Protein AF-A0A0P7T5Y3-F1 (afdb_monomer)

Foldseek 3Di:
DVVQWDWDADDVSLKTQIAGVPPRDRQWIQDNLASPDIDGDPVSDDPPPDDDDDDDDADPVPNVVRSVPDDPPNVPHDDDDD

Structure (mmCIF, N/CA/C/O backbone):
data_AF-A0A0P7T5Y3-F1
#
_entry.id   AF-A0A0P7T5Y3-F1
#
loop_
_atom_site.group_PDB
_atom_site.id
_atom_site.type_symbol
_atom_site.label_atom_id
_atom_site.label_alt_id
_atom_site.label_comp_id
_atom_site.label_asym_id
_atom_site.label_entity_id
_atom_site.label_seq_id
_atom_site.pdbx_PDB_ins_code
_atom_site.Cartn_x
_atom_site.Cartn_y
_atom_site.Cartn_z
_atom_site.occupancy
_atom_site.B_iso_or_equiv
_atom_site.auth_seq_id
_atom_site.auth_comp_id
_atom_site.auth_asym_id
_atom_site.auth_atom_id
_atom_site.pdbx_PDB_model_num
ATOM 1 N N . GLY A 1 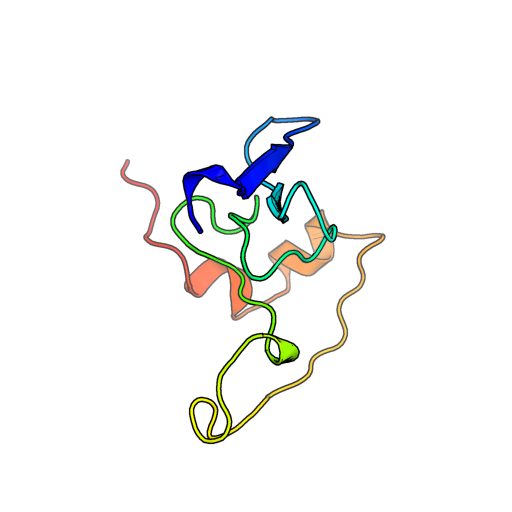1 ? -13.590 7.492 11.901 1.00 88.19 1 GLY A N 1
ATOM 2 C CA . GLY A 1 1 ? -12.829 6.476 11.145 1.00 88.19 1 GLY A CA 1
ATOM 3 C C . GLY A 1 1 ? -11.536 7.046 10.596 1.00 88.19 1 GLY A C 1
ATOM 4 O O . GLY A 1 1 ? -10.464 6.554 10.927 1.00 88.19 1 GLY A O 1
ATOM 5 N N . LEU A 1 2 ? -11.640 8.084 9.762 1.00 92.81 2 LEU A N 1
ATOM 6 C CA . LEU A 1 2 ? -10.507 8.744 9.106 1.00 92.81 2 LEU A CA 1
ATOM 7 C C . LEU A 1 2 ? -9.465 9.283 10.098 1.00 92.81 2 LEU A C 1
ATOM 9 O O . LEU A 1 2 ? -8.270 9.112 9.884 1.00 92.81 2 LEU A O 1
ATOM 13 N N . GLU A 1 3 ? -9.908 9.863 11.213 1.00 96.94 3 GLU A N 1
ATOM 14 C CA . GLU A 1 3 ? -9.045 10.385 12.279 1.00 96.94 3 GLU A CA 1
ATOM 15 C C . GLU A 1 3 ? -8.172 9.308 12.945 1.00 96.94 3 GLU A C 1
ATOM 17 O O . GLU A 1 3 ? -7.139 9.617 13.540 1.00 96.94 3 GLU A O 1
ATOM 22 N N . ASN A 1 4 ? -8.553 8.036 12.795 1.00 97.31 4 ASN A N 1
ATOM 23 C CA . ASN A 1 4 ? -7.818 6.900 13.329 1.00 97.31 4 ASN A CA 1
ATOM 24 C C . ASN A 1 4 ? -6.834 6.282 12.322 1.00 97.31 4 ASN A C 1
ATOM 26 O O . ASN A 1 4 ? -6.099 5.348 12.651 1.00 97.31 4 ASN A O 1
ATOM 30 N N . LEU A 1 5 ? -6.786 6.793 11.092 1.00 97.81 5 LEU A N 1
ATOM 31 C CA . LEU A 1 5 ? -5.770 6.397 10.129 1.00 97.81 5 LEU A CA 1
ATOM 32 C C . LEU A 1 5 ? -4.455 7.121 10.426 1.00 97.81 5 LEU A C 1
ATOM 34 O O . LEU A 1 5 ? -4.414 8.254 10.914 1.00 97.81 5 LEU A O 1
ATOM 38 N N . THR A 1 6 ? -3.352 6.444 10.153 1.00 98.12 6 THR A N 1
ATOM 39 C CA . THR A 1 6 ? -2.014 7.025 10.128 1.00 98.12 6 THR A CA 1
ATOM 40 C C . THR A 1 6 ? -1.315 6.596 8.848 1.00 98.12 6 THR A C 1
ATOM 42 O O . THR A 1 6 ? -1.686 5.592 8.242 1.00 98.12 6 THR A O 1
ATOM 45 N N . THR A 1 7 ? -0.343 7.384 8.397 1.00 97.94 7 THR A N 1
ATOM 46 C CA . THR A 1 7 ? 0.414 7.094 7.178 1.00 97.94 7 THR A CA 1
ATOM 47 C C . THR A 1 7 ? 1.894 7.038 7.494 1.00 97.94 7 THR A C 1
ATOM 49 O O . THR A 1 7 ? 2.465 7.994 8.014 1.00 97.94 7 THR A O 1
ATOM 52 N N . TYR A 1 8 ? 2.509 5.919 7.135 1.00 97.06 8 TYR A N 1
ATOM 53 C CA . TYR A 1 8 ? 3.947 5.718 7.186 1.00 97.06 8 TYR A CA 1
ATOM 54 C C . TYR A 1 8 ? 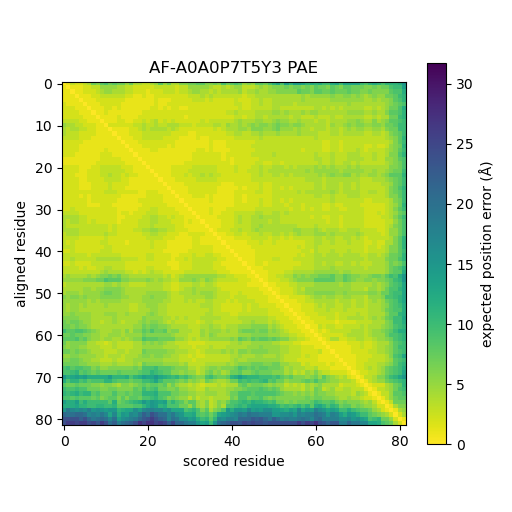4.535 5.767 5.771 1.00 97.06 8 TYR A C 1
ATOM 56 O O . TYR A 1 8 ? 3.938 5.272 4.812 1.00 97.06 8 TYR A O 1
ATOM 64 N N . THR A 1 9 ? 5.708 6.382 5.631 1.00 97.94 9 THR A N 1
ATOM 65 C CA . THR A 1 9 ? 6.455 6.463 4.369 1.00 97.94 9 THR A CA 1
ATOM 66 C C . THR A 1 9 ? 7.930 6.202 4.649 1.00 97.94 9 THR A C 1
ATOM 68 O O . THR A 1 9 ? 8.420 6.529 5.730 1.00 97.94 9 THR A O 1
ATOM 71 N N . PHE A 1 10 ? 8.638 5.617 3.686 1.00 95.75 10 PHE A N 1
ATOM 72 C CA . PHE A 1 10 ? 10.072 5.349 3.787 1.00 95.75 10 PHE A CA 1
ATOM 73 C C . PHE A 1 10 ? 10.740 5.418 2.408 1.00 95.75 10 PHE A C 1
ATOM 75 O O . PHE A 1 10 ? 10.059 5.511 1.381 1.00 95.75 10 PHE A O 1
ATOM 82 N N . ASN A 1 11 ? 12.073 5.342 2.386 1.00 94.06 11 ASN A N 1
ATOM 83 C CA . ASN A 1 11 ? 12.896 5.383 1.176 1.00 94.06 11 ASN A CA 1
ATOM 84 C C . ASN A 1 11 ? 12.630 6.647 0.334 1.00 94.06 11 ASN A C 1
ATOM 86 O O . ASN A 1 11 ? 12.956 7.746 0.763 1.00 94.06 11 ASN A O 1
ATOM 90 N N . THR A 1 12 ? 12.001 6.523 -0.837 1.00 94.56 12 THR A N 1
ATOM 91 C CA . THR A 1 12 ? 11.687 7.667 -1.709 1.00 94.56 12 THR A CA 1
ATOM 92 C C . THR A 1 12 ? 10.465 8.462 -1.249 1.00 94.56 12 THR A C 1
ATOM 94 O O . THR A 1 12 ? 10.090 9.435 -1.898 1.00 94.56 12 THR A O 1
ATOM 97 N N . HIS A 1 13 ? 9.789 8.014 -0.186 1.00 94.94 13 HIS A N 1
ATOM 98 C CA . HIS A 1 13 ? 8.538 8.578 0.326 1.00 94.94 13 HIS A CA 1
ATOM 99 C C . HIS A 1 13 ? 7.377 8.601 -0.692 1.00 94.94 13 HIS A C 1
ATOM 101 O O . HIS A 1 13 ? 6.354 9.243 -0.464 1.00 94.94 13 HIS A O 1
ATOM 107 N N . THR A 1 14 ? 7.506 7.875 -1.810 1.00 94.94 14 THR A N 1
ATOM 108 C CA . THR A 1 14 ? 6.476 7.794 -2.857 1.00 94.94 14 THR A CA 1
ATOM 109 C C . THR A 1 14 ? 5.317 6.893 -2.443 1.00 94.94 14 THR A C 1
ATOM 111 O O . THR A 1 14 ? 4.157 7.247 -2.638 1.00 94.94 14 THR A O 1
ATOM 114 N N . ALA A 1 15 ? 5.622 5.727 -1.865 1.00 96.06 15 ALA A N 1
ATOM 115 C CA . ALA A 1 15 ? 4.600 4.854 -1.306 1.00 96.06 15 ALA A CA 1
ATOM 116 C C . ALA A 1 15 ? 4.071 5.438 0.007 1.00 96.06 15 ALA A C 1
ATOM 118 O O . ALA A 1 15 ? 4.850 5.846 0.872 1.00 96.06 15 ALA A O 1
ATOM 119 N N . LYS A 1 16 ? 2.747 5.434 0.167 1.00 97.69 16 LYS A N 1
ATOM 120 C CA . LYS A 1 16 ? 2.056 5.873 1.383 1.00 97.69 16 LYS A CA 1
ATOM 121 C C . LYS A 1 16 ? 1.337 4.686 1.998 1.00 97.69 16 LYS A C 1
ATOM 123 O O . LYS A 1 16 ? 0.297 4.268 1.495 1.00 97.69 16 LYS A O 1
ATOM 128 N N . HIS A 1 17 ? 1.906 4.142 3.069 1.00 97.44 17 HIS A N 1
ATOM 129 C CA . HIS A 1 17 ? 1.347 3.015 3.808 1.00 97.44 17 HIS A CA 1
ATOM 130 C C . HIS A 1 17 ? 0.337 3.543 4.826 1.00 97.44 17 HIS A C 1
ATOM 132 O O . HIS A 1 17 ? 0.723 3.986 5.908 1.00 97.44 17 HIS A O 1
ATOM 138 N N . THR A 1 18 ? -0.943 3.552 4.456 1.00 97.62 18 THR A N 1
ATOM 139 C CA . THR A 1 18 ? -2.030 4.089 5.284 1.00 97.62 18 THR A CA 1
ATOM 140 C C . THR A 1 18 ? -2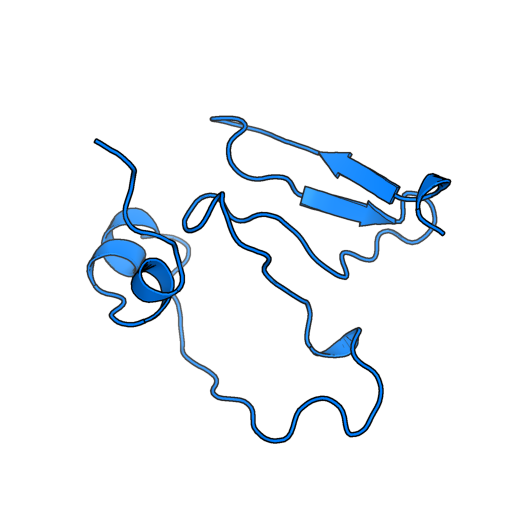.747 2.968 6.030 1.00 97.62 18 THR A C 1
ATOM 142 O O . THR A 1 18 ? -3.318 2.079 5.417 1.00 97.62 18 THR A O 1
ATOM 145 N N . PHE A 1 19 ? -2.753 2.998 7.359 1.00 98.00 19 PHE A N 1
ATOM 146 C CA . PHE A 1 19 ? -3.342 1.933 8.176 1.00 98.00 19 PHE A CA 1
ATOM 147 C C . PHE A 1 19 ? -4.006 2.485 9.440 1.00 98.00 19 PHE A C 1
ATOM 149 O O . PHE A 1 19 ? -3.780 3.630 9.838 1.00 98.00 19 PHE A O 1
ATOM 156 N N . CYS A 1 20 ? -4.853 1.678 10.077 1.00 97.81 20 CYS A N 1
ATOM 157 C CA . CYS A 1 20 ? -5.487 2.023 11.346 1.00 97.81 20 CYS A CA 1
ATOM 158 C C . CYS A 1 20 ? -4.454 2.014 12.478 1.00 97.81 20 CYS A C 1
ATOM 160 O O . CYS A 1 20 ? -3.871 0.973 12.775 1.00 97.81 20 CYS A O 1
ATOM 162 N N . ARG A 1 21 ? -4.266 3.142 13.170 1.00 97.81 21 ARG A N 1
ATOM 163 C CA . ARG A 1 21 ? -3.293 3.231 14.274 1.00 97.81 21 ARG A CA 1
ATOM 164 C C . ARG A 1 21 ? -3.673 2.390 15.497 1.00 97.81 21 ARG A C 1
ATOM 166 O O . ARG A 1 21 ? -2.810 2.109 16.317 1.00 97.81 21 ARG A O 1
ATOM 173 N N . THR A 1 22 ? -4.947 2.016 15.636 1.00 97.81 22 THR A N 1
ATOM 174 C CA . THR A 1 22 ? -5.435 1.227 16.779 1.00 97.81 22 THR A CA 1
ATOM 175 C C . THR A 1 22 ? -5.283 -0.273 16.563 1.00 97.81 22 THR A C 1
ATOM 177 O O . THR A 1 22 ? -4.820 -0.959 17.463 1.00 97.81 22 THR A O 1
ATOM 180 N N . CYS A 1 23 ? -5.681 -0.797 15.398 1.00 97.00 23 CYS A N 1
ATOM 181 C CA . CYS A 1 23 ? -5.675 -2.244 15.137 1.00 97.00 23 CYS A CA 1
ATOM 182 C C . CYS A 1 23 ? -4.617 -2.703 14.123 1.00 97.00 23 CYS A C 1
ATOM 184 O O . CYS A 1 23 ? -4.472 -3.900 13.906 1.00 97.00 23 CYS A O 1
ATOM 186 N N . GLY A 1 24 ? -3.900 -1.782 13.473 1.00 96.94 24 GLY A N 1
ATOM 187 C CA . GLY A 1 24 ? -2.850 -2.096 12.499 1.00 96.94 24 GLY A CA 1
ATOM 188 C C . GLY A 1 24 ? -3.342 -2.495 11.103 1.00 96.94 24 GLY A C 1
ATOM 189 O O . GLY A 1 24 ? -2.527 -2.642 10.199 1.00 96.94 24 GLY A O 1
ATOM 190 N N . VAL A 1 25 ? -4.654 -2.646 10.888 1.00 97.50 25 VAL A N 1
ATOM 191 C CA . VAL A 1 25 ? -5.207 -3.064 9.589 1.00 97.50 25 VAL A CA 1
ATOM 192 C C . VAL A 1 25 ? -4.947 -2.006 8.510 1.00 97.50 25 VAL A C 1
ATOM 194 O O . VAL A 1 25 ? -5.290 -0.832 8.679 1.00 97.50 25 VAL A O 1
ATOM 197 N N . GLN A 1 26 ? -4.379 -2.443 7.384 1.00 97.25 26 GLN A N 1
ATOM 198 C CA . GLN A 1 26 ? -4.120 -1.642 6.186 1.00 97.25 26 GLN A CA 1
ATOM 199 C C . GLN A 1 26 ? -5.164 -1.976 5.111 1.00 97.25 26 GLN A C 1
ATOM 201 O O . GLN A 1 26 ? -4.938 -2.829 4.255 1.00 97.25 26 GLN A O 1
ATOM 206 N N . SER A 1 27 ? -6.324 -1.318 5.161 1.00 96.75 27 SER A N 1
ATOM 207 C CA . SER A 1 27 ? -7.402 -1.555 4.190 1.00 96.75 27 SER A CA 1
ATOM 208 C C . SER A 1 27 ? -7.061 -1.049 2.785 1.00 96.75 27 SER A C 1
ATOM 210 O O . SER A 1 27 ? -7.496 -1.638 1.796 1.00 96.75 27 SER A O 1
ATOM 212 N N . PHE A 1 28 ? -6.251 0.007 2.681 1.00 97.00 28 PHE A N 1
ATOM 213 C CA . PHE A 1 28 ? -5.753 0.538 1.415 1.00 97.00 28 PHE A CA 1
ATOM 214 C C . PHE A 1 28 ? -4.406 1.245 1.587 1.00 97.00 28 PHE A C 1
ATOM 216 O O . PHE A 1 28 ? -4.007 1.592 2.694 1.00 97.00 28 PHE A O 1
ATOM 223 N N . TYR A 1 29 ? -3.692 1.481 0.488 1.00 96.75 29 TYR A N 1
ATOM 224 C CA . TYR A 1 29 ? -2.450 2.258 0.479 1.00 96.75 29 TYR A CA 1
ATOM 225 C C . TYR A 1 29 ? -2.173 2.851 -0.903 1.00 96.75 29 TYR A C 1
ATOM 227 O O . TYR A 1 29 ? -2.739 2.398 -1.897 1.00 96.75 29 TYR A O 1
ATOM 235 N N . THR A 1 30 ? -1.285 3.841 -0.979 1.00 96.75 30 THR A N 1
ATOM 236 C CA . THR A 1 30 ? -0.794 4.372 -2.260 1.00 96.75 30 THR A CA 1
ATOM 237 C C . THR A 1 30 ? 0.527 3.680 -2.614 1.00 96.75 30 THR A C 1
ATOM 239 O O . THR A 1 30 ? 1.518 3.880 -1.901 1.00 96.75 30 THR A O 1
ATOM 242 N N . PRO A 1 31 ? 0.590 2.850 -3.670 1.00 94.56 31 PRO A N 1
ATOM 243 C CA . PRO A 1 31 ? 1.807 2.132 -4.044 1.00 94.56 31 PRO A CA 1
ATOM 244 C C . PRO A 1 31 ? 2.819 3.027 -4.775 1.00 94.56 31 PRO A C 1
ATOM 246 O O . PRO A 1 31 ? 2.448 3.940 -5.507 1.00 94.56 31 PRO A O 1
ATOM 249 N N . ARG A 1 32 ? 4.123 2.714 -4.669 1.00 93.00 32 ARG A N 1
ATOM 250 C CA . ARG A 1 32 ? 5.167 3.442 -5.429 1.00 93.00 32 ARG A CA 1
ATOM 251 C C . ARG A 1 32 ? 5.083 3.237 -6.943 1.00 93.00 32 ARG A C 1
ATOM 253 O O . ARG A 1 32 ? 5.542 4.088 -7.695 1.00 93.00 32 ARG A O 1
ATOM 260 N N . SER A 1 33 ? 4.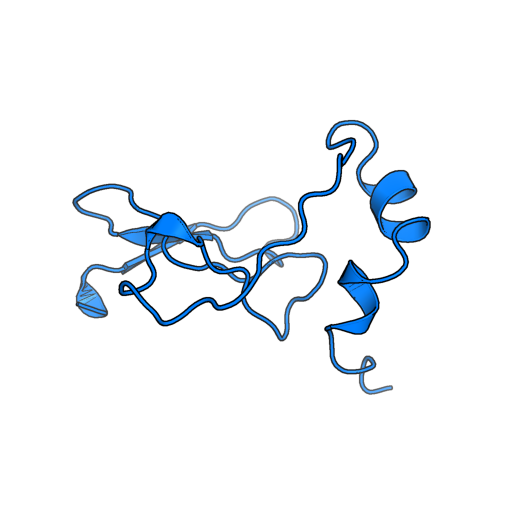554 2.097 -7.388 1.00 90.19 33 SER A N 1
ATOM 261 C CA . SER A 1 33 ? 4.393 1.776 -8.810 1.00 90.19 33 SER A CA 1
ATOM 262 C C . SER A 1 33 ? 3.309 2.618 -9.476 1.00 90.19 33 SER A C 1
ATOM 264 O O . SER A 1 33 ? 3.433 2.909 -10.663 1.00 90.19 33 SER A O 1
ATOM 266 N N . ASN A 1 34 ? 2.287 3.001 -8.701 1.00 93.00 34 ASN A N 1
ATOM 267 C CA . ASN A 1 34 ? 1.099 3.715 -9.151 1.00 93.00 34 ASN A CA 1
ATOM 268 C C . ASN A 1 34 ? 0.727 4.808 -8.127 1.00 93.00 34 ASN A C 1
ATOM 270 O O . ASN A 1 34 ? -0.230 4.636 -7.366 1.00 93.00 34 ASN A O 1
ATOM 274 N N . PRO A 1 35 ? 1.495 5.913 -8.049 1.00 92.38 35 PRO A N 1
ATOM 275 C CA . PRO A 1 35 ? 1.330 6.920 -6.992 1.00 92.38 35 PRO A CA 1
ATOM 276 C C . PRO A 1 35 ? 0.006 7.697 -7.049 1.00 92.38 35 PRO A C 1
ATOM 278 O O . PRO A 1 35 ? -0.344 8.406 -6.109 1.00 92.38 35 PRO A O 1
ATOM 281 N N . ASP A 1 36 ? -0.709 7.591 -8.163 1.00 92.25 36 ASP A N 1
ATOM 282 C CA . ASP A 1 36 ? -2.011 8.196 -8.435 1.00 92.25 36 ASP A CA 1
ATOM 283 C C . ASP A 1 36 ? -3.194 7.250 -8.160 1.00 92.25 36 ASP A C 1
ATOM 285 O O . ASP A 1 36 ? -4.347 7.647 -8.337 1.00 92.25 36 ASP A O 1
ATOM 289 N N . GLY A 1 37 ? -2.920 6.015 -7.732 1.00 91.94 37 GLY A N 1
ATOM 290 C CA . GLY A 1 37 ? -3.918 4.991 -7.444 1.00 91.94 37 GLY A CA 1
ATOM 291 C C . GLY A 1 37 ? -3.875 4.477 -6.005 1.00 91.94 37 GLY A C 1
ATOM 292 O O . GLY A 1 37 ? -3.062 4.896 -5.177 1.00 91.94 37 GLY A O 1
ATOM 293 N N . TYR A 1 38 ? -4.761 3.521 -5.724 1.00 94.19 38 TYR A N 1
ATOM 294 C CA . TYR A 1 38 ? -4.821 2.813 -4.449 1.00 94.19 38 TYR A CA 1
ATOM 295 C C . TYR A 1 38 ? -4.744 1.304 -4.664 1.00 94.19 38 TYR A C 1
ATOM 297 O O . TYR A 1 38 ? -5.465 0.751 -5.492 1.00 94.19 38 TYR A O 1
ATOM 305 N N . GLY A 1 39 ? -3.904 0.636 -3.876 1.00 94.81 39 GLY A N 1
ATOM 306 C CA . GLY A 1 39 ? -4.013 -0.801 -3.646 1.00 94.81 39 GLY A CA 1
ATOM 307 C C . GLY A 1 39 ? -4.974 -1.044 -2.487 1.00 94.81 39 GLY A C 1
ATOM 308 O O . GLY A 1 39 ? -4.844 -0.392 -1.452 1.00 94.81 39 GLY A O 1
ATOM 309 N N . VAL A 1 40 ? -5.929 -1.958 -2.653 1.00 95.38 40 VAL A N 1
ATOM 310 C CA . VAL A 1 40 ? -6.969 -2.265 -1.658 1.00 95.38 40 VAL A CA 1
ATOM 311 C C . VAL A 1 40 ? -6.848 -3.722 -1.236 1.00 95.38 40 VAL A C 1
ATOM 313 O O . VAL A 1 40 ? -6.694 -4.600 -2.082 1.00 95.38 40 VAL A O 1
ATOM 316 N N . ALA A 1 41 ? -6.919 -3.982 0.067 1.00 95.56 41 ALA A N 1
ATOM 317 C CA . ALA A 1 41 ? -6.886 -5.333 0.604 1.00 95.56 41 ALA A CA 1
ATOM 318 C C . ALA A 1 41 ? -8.254 -6.021 0.393 1.00 95.56 41 ALA A C 1
ATOM 320 O O . ALA A 1 41 ? -9.240 -5.575 0.983 1.00 95.56 41 ALA A O 1
ATOM 321 N N . PRO A 1 42 ? -8.356 -7.113 -0.397 1.00 94.00 42 PRO A N 1
ATOM 322 C CA . PRO A 1 42 ? -9.653 -7.706 -0.746 1.00 94.00 42 PRO A CA 1
ATOM 323 C C . PRO A 1 42 ? -10.467 -8.197 0.457 1.00 94.00 42 PRO A C 1
ATOM 325 O O . PRO A 1 42 ? -11.690 -8.157 0.430 1.00 94.00 42 PRO A O 1
ATOM 328 N N . HIS A 1 43 ? -9.795 -8.620 1.531 1.00 93.25 43 HIS A N 1
ATOM 329 C CA . HIS A 1 43 ? -10.436 -9.079 2.766 1.00 93.25 43 HIS A CA 1
ATOM 330 C C . HIS A 1 43 ? -11.064 -7.945 3.598 1.00 93.25 43 HIS A C 1
ATOM 332 O O . HIS A 1 43 ? -11.758 -8.221 4.570 1.00 93.25 43 HIS A O 1
ATOM 338 N N . CYS A 1 44 ? -10.811 -6.680 3.247 1.00 95.31 44 CYS A N 1
ATOM 339 C CA . CYS A 1 44 ? -11.443 -5.512 3.864 1.00 95.31 44 CYS A CA 1
ATOM 340 C C . CYS A 1 44 ? -12.685 -5.026 3.101 1.00 95.31 44 CYS A C 1
ATOM 342 O O . CYS A 1 44 ? -13.230 -3.983 3.456 1.00 95.31 44 CYS A O 1
ATOM 344 N N . LEU A 1 45 ? -13.096 -5.721 2.038 1.00 95.56 45 LEU A N 1
ATOM 345 C CA . LEU A 1 45 ? -14.270 -5.367 1.245 1.00 95.56 45 LEU A CA 1
ATOM 346 C C . LEU A 1 45 ? -15.509 -6.109 1.745 1.00 95.56 45 LEU A C 1
ATOM 348 O O . LEU A 1 45 ? -15.433 -7.275 2.135 1.00 95.56 45 LEU A O 1
ATOM 352 N N . ASP A 1 46 ? -16.659 -5.443 1.663 1.00 96.12 46 ASP A N 1
ATOM 353 C CA . ASP A 1 46 ? -17.940 -6.048 2.010 1.00 96.12 46 ASP A CA 1
ATOM 354 C C . ASP A 1 46 ? -18.263 -7.223 1.081 1.00 96.12 46 ASP A C 1
ATOM 356 O O . ASP A 1 46 ? -17.959 -7.212 -0.122 1.00 96.12 46 ASP A O 1
ATOM 360 N N . GLN A 1 47 ? -18.925 -8.237 1.633 1.00 94.75 47 GLN A N 1
ATOM 361 C CA . GLN A 1 47 ? -19.331 -9.417 0.880 1.00 94.75 47 GLN A CA 1
ATOM 362 C C . GLN A 1 47 ? -20.200 -9.025 -0.328 1.00 94.75 47 GLN A C 1
ATOM 364 O O . GLN A 1 47 ? -21.149 -8.256 -0.210 1.00 94.75 47 GLN A O 1
ATOM 369 N N . GLY A 1 48 ? -19.871 -9.564 -1.505 1.00 94.88 48 GLY A N 1
ATOM 370 C CA . GLY A 1 48 ? -20.556 -9.248 -2.766 1.00 94.88 48 GLY A CA 1
ATOM 371 C C . GLY A 1 48 ? -19.974 -8.057 -3.540 1.00 94.88 48 GLY A C 1
ATOM 372 O O . GLY A 1 48 ? -20.350 -7.857 -4.694 1.00 94.88 48 GLY A O 1
ATOM 373 N N . THR A 1 49 ? -19.020 -7.310 -2.969 1.00 96.25 49 THR A N 1
ATOM 374 C CA . THR A 1 49 ? -18.334 -6.207 -3.672 1.00 96.25 49 THR A CA 1
ATOM 375 C C . THR A 1 49 ? -17.472 -6.717 -4.829 1.00 96.25 49 THR A C 1
ATOM 377 O O . THR A 1 49 ? -17.477 -6.152 -5.923 1.00 96.25 49 THR A O 1
ATOM 380 N N . VAL A 1 50 ? -16.734 -7.807 -4.602 1.00 94.56 50 VAL A N 1
ATOM 381 C CA . VAL A 1 50 ? -15.837 -8.417 -5.593 1.00 94.56 50 VAL A CA 1
ATOM 382 C C . VAL A 1 50 ? -16.541 -9.581 -6.282 1.00 94.56 50 VAL A C 1
ATOM 384 O O . VAL A 1 50 ? -17.066 -10.473 -5.621 1.00 94.56 50 VAL A O 1
ATOM 387 N N . ARG A 1 51 ? -16.527 -9.585 -7.619 1.00 94.19 51 ARG A N 1
ATOM 388 C CA . ARG A 1 51 ? -17.163 -10.629 -8.447 1.00 94.19 51 ARG A CA 1
ATOM 389 C C . ARG A 1 51 ? -16.194 -11.723 -8.895 1.00 94.19 51 ARG A C 1
ATOM 391 O O . ARG A 1 51 ? -16.610 -12.852 -9.119 1.00 94.19 51 ARG A O 1
ATOM 398 N N . SER A 1 52 ? -14.917 -11.383 -9.038 1.00 93.88 52 SER A N 1
ATOM 399 C CA . SER A 1 52 ? -13.856 -12.288 -9.478 1.00 93.88 52 SER A CA 1
ATOM 400 C C . SER A 1 52 ? -12.506 -11.798 -8.964 1.00 93.88 52 SER A C 1
ATOM 402 O O . SER A 1 52 ? -12.295 -10.591 -8.852 1.00 93.88 52 SER A O 1
ATOM 404 N N . ILE A 1 53 ? -11.591 -12.726 -8.689 1.00 91.31 53 ILE A N 1
ATOM 405 C CA . ILE A 1 53 ? -10.218 -12.438 -8.263 1.00 91.31 53 ILE A CA 1
ATOM 406 C C .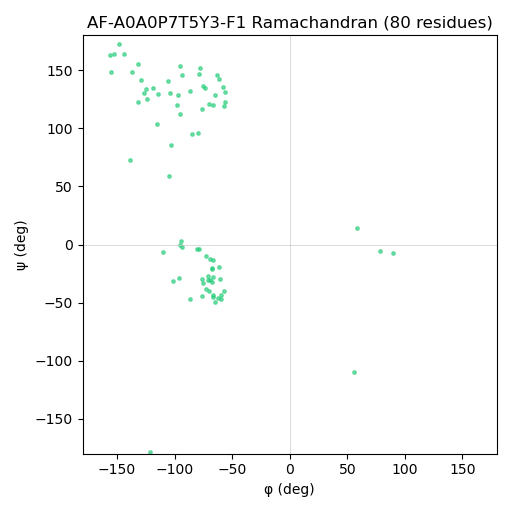 ILE A 1 53 ? -9.275 -13.193 -9.195 1.00 91.31 53 ILE A C 1
ATOM 408 O O . ILE A 1 53 ? -9.438 -14.396 -9.390 1.00 91.31 53 ILE A O 1
ATOM 412 N N . THR A 1 54 ? -8.285 -12.487 -9.733 1.00 92.19 54 THR A N 1
ATOM 413 C CA . THR A 1 54 ? -7.141 -13.087 -10.426 1.00 92.19 54 THR A CA 1
ATOM 414 C C . THR A 1 54 ? -5.943 -13.015 -9.489 1.00 92.19 54 THR A C 1
ATOM 416 O O . THR A 1 54 ? -5.680 -11.957 -8.918 1.00 92.19 54 THR A O 1
ATOM 419 N N . VAL A 1 55 ? -5.246 -14.136 -9.304 1.00 91.94 55 VAL A N 1
ATOM 420 C CA . VAL A 1 55 ? -4.046 -14.229 -8.463 1.00 91.94 55 VAL A CA 1
ATOM 421 C C . VAL A 1 55 ? -2.862 -14.542 -9.365 1.00 91.94 55 VAL A C 1
ATOM 423 O O . VAL A 1 55 ? -2.933 -15.464 -10.173 1.00 91.94 55 VAL A O 1
ATOM 426 N N . GLU A 1 56 ? -1.796 -13.762 -9.227 1.00 90.75 56 GLU A N 1
ATOM 427 C CA . GLU A 1 56 ? -0.566 -13.882 -10.008 1.00 90.75 56 GLU A CA 1
ATOM 428 C C . GLU A 1 56 ? 0.628 -13.918 -9.048 1.00 90.75 56 GLU A C 1
ATOM 430 O O . GLU A 1 56 ? 0.641 -13.210 -8.036 1.00 90.75 56 GLU A O 1
ATOM 435 N N . ASP A 1 57 ? 1.632 -14.737 -9.362 1.00 91.31 57 ASP A N 1
ATOM 436 C CA . ASP A 1 57 ? 2.875 -14.780 -8.595 1.00 91.31 57 ASP A CA 1
ATOM 437 C C . ASP A 1 57 ? 3.744 -13.557 -8.910 1.00 91.31 57 ASP A C 1
ATOM 439 O O . ASP A 1 57 ? 3.937 -13.184 -10.069 1.00 91.31 57 ASP A O 1
ATOM 443 N N . PHE A 1 58 ? 4.322 -12.947 -7.873 1.00 90.31 58 PHE A N 1
ATOM 444 C CA . PHE A 1 58 ? 5.178 -11.769 -8.010 1.00 90.31 58 PHE A CA 1
ATOM 445 C C . PHE A 1 58 ? 6.483 -11.934 -7.225 1.00 90.31 58 PHE A C 1
ATOM 447 O O . PHE A 1 58 ? 6.479 -12.112 -6.004 1.00 90.31 58 PHE A O 1
ATOM 454 N N . CYS A 1 59 ? 7.626 -11.820 -7.909 1.00 91.50 59 CYS A N 1
ATOM 455 C CA . CYS A 1 59 ? 8.938 -11.878 -7.265 1.00 91.50 59 CYS A CA 1
ATOM 456 C C . CYS A 1 59 ? 9.289 -10.529 -6.613 1.00 91.50 59 CYS A C 1
ATOM 458 O O . CYS A 1 59 ? 9.823 -9.617 -7.244 1.00 91.50 59 CYS A O 1
ATOM 460 N N . GLY A 1 60 ? 9.031 -10.407 -5.309 1.00 89.12 60 GLY A N 1
ATOM 461 C CA . GLY A 1 60 ? 9.340 -9.192 -4.545 1.00 89.12 60 GLY A CA 1
ATOM 462 C C . GLY A 1 60 ? 10.836 -8.900 -4.362 1.00 89.12 60 GLY A C 1
ATOM 463 O O . GLY A 1 60 ? 11.191 -7.751 -4.111 1.00 89.12 60 GLY A O 1
ATOM 464 N N . GLN A 1 61 ? 11.709 -9.907 -4.497 1.00 91.88 61 GLN A N 1
ATOM 465 C CA . GLN A 1 61 ? 13.164 -9.732 -4.364 1.00 91.88 61 GLN A CA 1
ATOM 466 C C . GLN A 1 61 ? 13.765 -8.997 -5.570 1.00 91.88 61 GLN A C 1
ATOM 468 O O . GLN A 1 61 ? 14.638 -8.152 -5.406 1.00 91.88 61 GLN A O 1
ATOM 473 N N . GLN A 1 62 ? 13.266 -9.289 -6.774 1.00 92.94 62 GLN A N 1
ATOM 474 C CA . GLN A 1 62 ? 13.661 -8.637 -8.024 1.00 92.94 62 GLN A CA 1
ATOM 475 C C . GLN A 1 62 ? 12.557 -7.675 -8.467 1.00 92.94 62 GLN A C 1
ATOM 477 O O . GLN A 1 62 ? 11.951 -7.835 -9.530 1.00 92.94 62 GLN A O 1
ATOM 482 N N . TRP A 1 63 ? 12.246 -6.700 -7.611 1.00 90.75 63 TRP A N 1
ATOM 483 C CA . TRP A 1 63 ? 11.083 -5.833 -7.792 1.00 90.75 63 TRP A CA 1
ATOM 484 C C . TRP A 1 63 ? 11.142 -5.046 -9.103 1.00 90.75 63 TRP A C 1
ATOM 486 O O . TRP A 1 63 ? 10.156 -5.003 -9.834 1.00 90.75 63 TRP A O 1
ATOM 496 N N . GLU A 1 64 ? 12.286 -4.434 -9.416 1.00 90.38 64 GLU A N 1
ATOM 497 C CA . GLU A 1 64 ? 12.460 -3.572 -10.590 1.00 90.38 64 GLU A CA 1
ATOM 498 C C . GLU A 1 64 ? 12.238 -4.346 -11.894 1.00 90.38 64 GLU A C 1
ATOM 500 O O . GLU A 1 64 ? 11.494 -3.891 -12.762 1.00 90.38 64 GLU A O 1
ATOM 505 N N . GLU A 1 65 ? 12.822 -5.538 -12.004 1.00 90.44 65 GLU A N 1
ATOM 506 C CA . GLU A 1 65 ? 12.653 -6.424 -13.156 1.00 90.44 65 GLU A CA 1
ATOM 507 C C . GLU A 1 65 ? 11.216 -6.949 -13.254 1.00 90.44 65 GLU A C 1
ATOM 509 O O . GLU A 1 65 ? 10.606 -6.905 -14.325 1.00 90.44 65 GLU A O 1
ATOM 514 N N . SER A 1 66 ? 10.644 -7.389 -12.130 1.00 90.62 66 SER A N 1
ATOM 515 C CA . SER A 1 66 ? 9.267 -7.888 -12.077 1.00 90.62 66 SER A CA 1
ATOM 516 C C . SER A 1 66 ? 8.278 -6.813 -12.514 1.00 90.62 66 SER A C 1
ATOM 518 O O . SER A 1 66 ? 7.406 -7.077 -13.333 1.00 90.62 66 SER A O 1
ATOM 520 N N . MET A 1 67 ? 8.458 -5.571 -1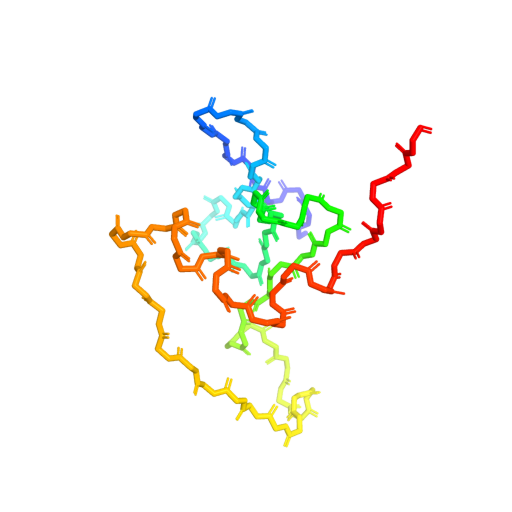2.060 1.00 89.94 67 MET A N 1
ATOM 521 C CA . MET A 1 67 ? 7.618 -4.434 -12.444 1.00 89.94 67 MET A CA 1
ATOM 522 C C . MET A 1 67 ? 7.762 -4.015 -13.905 1.00 89.94 67 MET A C 1
ATOM 524 O O . MET A 1 67 ? 6.797 -3.516 -14.481 1.00 89.94 67 MET A O 1
ATOM 528 N N . GLN A 1 68 ? 8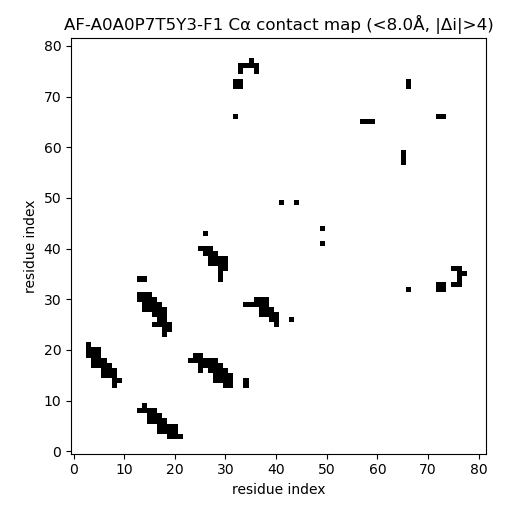.948 -4.167 -14.498 1.00 86.31 68 GLN A N 1
ATOM 529 C CA . GLN A 1 68 ? 9.154 -3.905 -15.925 1.00 86.31 68 GLN A CA 1
ATOM 530 C C . GLN A 1 68 ? 8.472 -4.959 -16.794 1.00 86.31 68 GLN A C 1
ATOM 532 O O . GLN A 1 68 ? 7.894 -4.620 -17.824 1.00 86.31 68 GLN A O 1
ATOM 537 N N . LYS A 1 69 ? 8.534 -6.228 -16.381 1.00 86.62 69 LYS A N 1
ATOM 538 C CA . LYS A 1 69 ? 7.920 -7.341 -17.109 1.00 86.62 69 LYS A CA 1
ATOM 539 C C . LYS A 1 69 ? 6.406 -7.401 -16.924 1.00 86.62 69 LYS A C 1
ATOM 541 O O . LYS A 1 69 ? 5.723 -7.858 -17.832 1.00 86.62 69 LYS A O 1
ATOM 546 N N . HIS A 1 70 ? 5.881 -6.944 -15.786 1.00 85.19 70 HIS A N 1
ATOM 547 C CA . HIS A 1 70 ? 4.454 -7.033 -15.485 1.00 85.19 70 HIS A CA 1
ATOM 548 C C . HIS A 1 70 ? 3.616 -6.156 -16.418 1.00 85.19 70 HIS A C 1
ATOM 550 O O . HIS A 1 70 ? 3.736 -4.931 -16.433 1.00 85.19 70 HIS A O 1
ATOM 556 N N . HIS A 1 71 ? 2.710 -6.784 -17.159 1.00 79.00 71 HIS A N 1
ATOM 557 C CA . HIS A 1 71 ? 1.959 -6.122 -18.228 1.00 79.00 71 HIS A CA 1
ATOM 558 C C . HIS A 1 71 ? 0.852 -5.195 -17.696 1.00 79.00 71 HIS A C 1
ATOM 560 O O . HIS A 1 71 ? 0.555 -4.171 -18.303 1.00 79.00 71 HIS A O 1
ATOM 566 N N . SER A 1 72 ? 0.244 -5.556 -16.561 1.00 82.00 72 SER A N 1
ATOM 567 C CA . SER A 1 72 ? -0.998 -4.948 -16.062 1.00 82.00 72 SER A CA 1
ATOM 568 C C . SER A 1 72 ? -0.829 -3.918 -14.938 1.00 82.00 72 SER A C 1
ATOM 570 O O . SER A 1 72 ? -1.611 -2.976 -14.866 1.00 82.00 72 SER A O 1
ATOM 572 N N . ILE A 1 73 ? 0.168 -4.038 -14.050 1.00 84.12 73 ILE A N 1
ATOM 573 C CA . ILE A 1 73 ? 0.231 -3.185 -12.845 1.00 84.12 73 ILE A CA 1
ATOM 574 C C . ILE A 1 73 ? 0.434 -1.713 -13.223 1.00 84.12 73 ILE A C 1
ATOM 576 O O . ILE A 1 73 ? -0.314 -0.845 -12.778 1.00 84.12 73 ILE A O 1
ATOM 580 N N . ARG A 1 74 ? 1.414 -1.401 -14.082 1.00 81.56 74 ARG A N 1
ATOM 581 C CA . ARG A 1 74 ? 1.701 -0.003 -14.457 1.00 81.56 74 ARG A CA 1
ATOM 582 C C . ARG A 1 74 ? 0.621 0.610 -15.346 1.00 81.56 74 ARG A C 1
ATOM 584 O O . ARG A 1 74 ? 0.430 1.820 -15.291 1.00 81.56 74 ARG A O 1
ATOM 591 N N . SER A 1 75 ? -0.108 -0.197 -16.122 1.00 82.56 75 SER A N 1
ATOM 592 C CA . SER A 1 75 ? -1.185 0.303 -16.986 1.00 82.56 75 SER A CA 1
ATOM 593 C C . SER A 1 75 ? -2.407 0.802 -16.210 1.00 82.56 75 SER A C 1
ATOM 595 O O . SER A 1 75 ? -3.254 1.465 -16.796 1.00 82.56 75 SER A O 1
ATOM 597 N N . MET A 1 76 ? -2.502 0.513 -14.907 1.00 81.88 76 MET A N 1
ATOM 598 C CA . MET A 1 76 ? -3.572 1.020 -14.035 1.00 81.88 76 MET A CA 1
ATOM 599 C C . MET A 1 76 ? -3.337 2.461 -13.545 1.00 81.88 76 MET A C 1
ATOM 601 O O . MET A 1 76 ? -4.194 3.012 -12.858 1.00 81.88 76 MET A O 1
ATOM 605 N N . SER A 1 77 ? -2.195 3.074 -13.874 1.00 81.88 77 SER A N 1
ATOM 606 C CA . SER A 1 77 ? -1.916 4.489 -13.594 1.00 81.88 77 SER A CA 1
ATOM 607 C C . SER A 1 77 ? 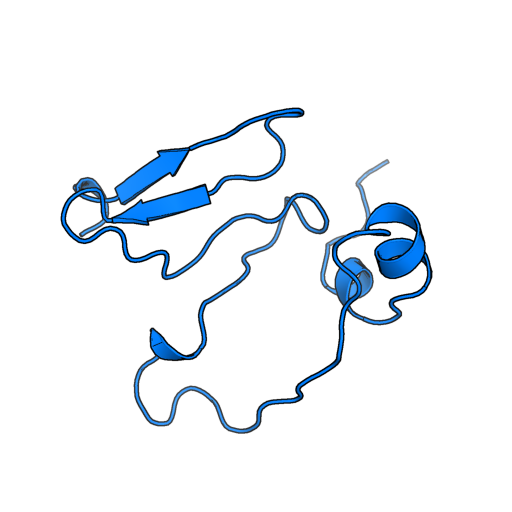-2.237 5.385 -14.777 1.00 81.88 77 SER A C 1
ATOM 609 O O . SER A 1 77 ? -2.122 4.989 -15.938 1.00 81.88 77 SER A O 1
ATOM 611 N N . LYS A 1 78 ? -2.546 6.647 -14.483 1.00 80.06 78 LYS A N 1
ATOM 612 C CA . LYS A 1 78 ? -2.575 7.708 -15.487 1.00 80.06 78 LYS A CA 1
ATOM 613 C C . LYS A 1 78 ? -1.178 7.868 -16.103 1.00 80.06 78 LYS A C 1
ATOM 615 O O . LYS A 1 78 ? -0.177 7.779 -15.384 1.00 80.06 78 LYS A O 1
ATOM 620 N N . PRO A 1 79 ? -1.081 8.131 -17.420 1.00 69.56 79 PRO A N 1
ATOM 621 C CA . PRO A 1 79 ? 0.193 8.474 -18.033 1.00 69.56 79 PRO A CA 1
ATOM 622 C C . PRO A 1 79 ? 0.758 9.717 -17.344 1.00 69.56 79 PRO A C 1
ATOM 624 O O . PRO A 1 79 ? 0.022 10.669 -17.082 1.00 69.56 79 PRO A O 1
ATOM 627 N N . ALA A 1 80 ? 2.055 9.693 -17.028 1.00 62.16 80 ALA A N 1
ATOM 628 C CA . ALA A 1 80 ? 2.716 10.833 -16.410 1.00 62.16 80 ALA A CA 1
ATOM 629 C C . ALA A 1 80 ? 2.521 12.071 -17.298 1.00 62.16 80 ALA A C 1
ATOM 631 O O . ALA A 1 80 ? 2.864 12.045 -18.483 1.00 62.16 80 ALA A O 1
ATOM 632 N N . SER A 1 81 ? 1.944 13.132 -16.732 1.00 57.53 81 SER A N 1
ATOM 633 C CA . SER A 1 81 ? 1.862 14.438 -17.381 1.00 57.53 81 SER A CA 1
ATOM 634 C C . SER A 1 81 ? 3.289 14.872 -17.723 1.00 57.53 81 SER A C 1
ATOM 636 O O . SER A 1 81 ? 4.126 14.943 -16.821 1.00 57.53 81 SER A O 1
ATOM 638 N N . LYS A 1 82 ? 3.581 15.074 -19.012 1.00 41.50 82 LYS A N 1
ATOM 639 C CA . LYS A 1 82 ? 4.838 15.694 -19.447 1.00 41.50 82 LYS A CA 1
ATOM 640 C C . LYS A 1 82 ? 4.888 17.155 -19.025 1.00 41.50 82 LYS A C 1
ATOM 642 O O . LYS A 1 82 ? 3.810 17.792 -19.047 1.00 41.50 82 LYS A O 1
#

Nearest PDB structures (foldseek):
  3fac-assembly6_F  TM=8.905E-01  e=3.204E-04  Cereibacter sphaeroides 2.4.1

Secondary structure (DSSP, 8-state):
-GGGEEEE--TTS-SBEEEETTT---SEEB-TT-TTS-EE-GGGSPTTS-S--------STTHHHHHHH-SSTGGGSPPPP-

Sequence (82 aa):
GLENLTTYTFNTHTAKHTFCRTCGVQSFYTPRSNPDGYGVAPHCLDQGTVRSITVEDFCGQQWEESMQKHHSIRSMSKPASK

Radius of gyration: 14.52 Å; Cα contacts (8 Å, |Δi|>4): 91; chains: 1; bounding box: 34×30×36 Å

pLDDT: mean 91.12, std 9.21, range [41.5, 98.12]

Organism: Scleropages formosus (NCBI:txid113540)

Solvent-accessible surface area (backbone atoms only — not comparable to full-atom values): 5338 Å² total; per-residue (Å²): 113,74,88,47,48,43,73,50,63,58,94,86,55,57,30,37,49,33,25,30,72,85,79,63,54,54,53,40,29,28,39,64,83,30,68,90,41,72,50,66,42,75,90,69,54,63,89,82,73,70,90,79,85,89,87,79,93,76,60,75,89,50,44,72,62,45,60,70,69,43,79,61,70,59,69,73,34,80,79,80,84,128

InterPro domains:
  IPR006913 CENP-V/GFA domain [PS51891] (1-64)
  IPR011057 Mss4-like superfamily [SSF51316] (3-63)
  IPR052355 Centromere protein V-like [PTHR28620] (3-78)

Mean predicted aligned error: 4.46 Å

=== Feature glossary ===
The features interleaved in this record are:

— What the protein is —

Sequence gives the chain of amino acids in standard one-letter code (A=alanine, C=cysteine, …, Y=tyrosine), read N→C. It is the only feature that is directly encoded by the gene; all structural features are derived from the folded form of this sequence.

Database cross-references. InterPro integrates a dozen domain/family signature databases into unified entries with residue-range hits. GO terms attach function/process/location labels with evidence codes. CATH codes position the fold in a four-level structural taxonomy. Organism is the NCBI-taxonomy species name.

— Where its atoms are —

Atomic coordinates in PDBx/mmCIF format — the same representation the Protein Data Bank distributes. Each line of the _atom_site loop places one backbone atom in Cartesian space (units: ångströms, origin: arbitrary).

The six renders are orthographic views along the three Cartesian axes in both directions. Representation (cartoon, sticks, or surface) and color scheme (sequence-rainbow or by-chain) vary across proteins so the training set covers all the common visualization conventions.

— Local backbone conformation —

Eight-state secondary structure (DSSP): H is the canonical α-helix, G the tighter 3₁₀-helix, I the wider π-helix; E/B are β-structure, T and S are turns and bends, and '-' is everything else. DSSP derives these from the pattern of main-chain N–H···O=C hydrogen bonds, not from the sequence.

P-SEA three-state annotation labels each residue as helix, strand, or coil based purely on the geometry of the Cα trace. It serves as a fallback when the full backbone (and thus DSSP) is unavailable.

The φ/ψ torsion pair specifies the backbone conformation at each residue. φ rotates about the N–Cα bond, ψ about the Cα–C bond. Steric clashes forbid most of the (φ, ψ) plane — the allowed regions (α-helix basin, β-sheet basin, left-handed helix) are the Ramachandran-allowed regions.

— Global shape and packing —

The geometric summary reports three shape descriptors. Rg (radius of gyration) measures how spread out the Cα atoms are about their centre of mass; compact globular proteins have small Rg, elongated or unfolded ones large. Cα contacts (<8 Å, |i−j|>4) count long-range residue pairs in spatial proximity — high for tightly packed folds, near zero for rods or random coil. The bounding-box extents give the protein's footprint along x, y, z in Å.

Solvent-accessible surface area (SASA) is the area in Å² traced out by the centre of a 1.4 Å probe sphere (a water molecule) rolled over the protein's van der Waals surface (Shrake–Rupley / Lee–Richards construction). Buried residues have near-zero SASA; fully exposed residues can exceed 200 Å². The total SASA scales roughly with the number of surface residues.

The contact map is a binary N×N matrix image: pixel (i, j) is dark where Cα_i and Cα_j are within 8 Å and |i−j|>4. Because the |i−j|>4 filter removes local helical contacts, off-diagonal stripes parallel to the main diagonal indicate parallel β-sheets; stripes perpendicular to it indicate antiparallel β-sheets. The Ramachandran plot scatters every residue's (φ, ψ) pair against the sterically allowed regions. The PAE heatmap renders the predicted-aligned-error matrix.

— Structural neighborhood —

3Di is Foldseek's structural alphabet. Each residue is assigned one of twenty discrete states based on how its Cα sits relative to its spatial (not sequential) neighbors. Aligning 3Di strings finds structural homologs roughly as well as full 3D superposition, but orders of magnitude faster.

Nearest PDB neighbors are the top structural matches found by Foldseek when searching this structure against the entire Protein Data Bank. Each hit reports a TM-score (0 to 1; >0.5 almost always implies the same fold) and an E-value. These are *structural* homologs — they may share no detectable sequence similarity.

— Confidence and disorder —

For AlphaFold models, the B-factor field carries pLDDT — the model's own estimate of local accuracy on a 0–100 scale. Regions with pLDDT<50 should be treated as essentially unmodeled; they often correspond to intrinsically disordered segments.

Crystallographic B-factors measure how much each atom's electron density is smeared out, in Å². They rise in mobile loops and surface residues and fall in the buried interior. In AlphaFold models this column is repurposed to hold pLDDT instead.

Predicted aligned error is AlphaFold's pairwise confidence. Unlike pLDDT (per-residue), PAE is per-residue-pair and captures whether two parts of the structure a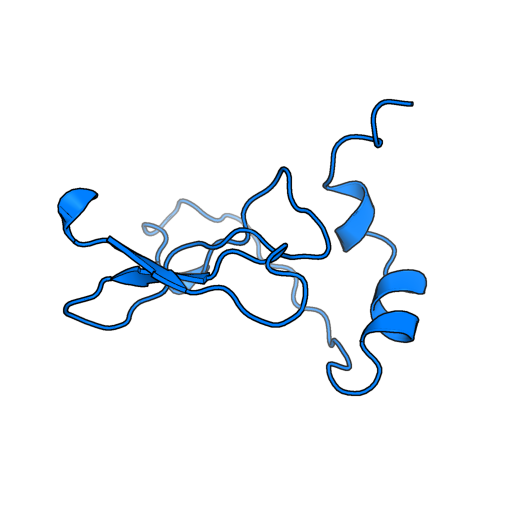re correctly placed relative to each other. Units are ångströms of expected positional error.